Protein AF-A0A9E4GJM8-F1 (afdb_monomer_lite)

Sequence (132 aa):
MTEEIHWDHPGEEVIVRAVHEAMRCRYGRIAAENAGKQAAMKNRMTREYERQRLAFVGAKTADALRHALADLWSRAGSNSVLRESWPHILPLLSNTKWQLTRDLALIALASYQGKEQENIDLTETETDEVEE

Radius of gyration: 16.56 Å; chains: 1; bounding box: 38×42×51 Å

Foldseek 3Di:
DDDDDDDPFPLLVLLLLQLLLLLQLVLVVLCVVQPPPVVSSVVVSVVVLVVLLCQLVVQPFLVSLVVSSCVSNVVSPDRPSCVVCVVRNVVCSDRPNVVSSSVSSNVSSVPRDHPCNVPDDPPPPDDPDDDD

Structure (mmCIF, N/CA/C/O backbone):
data_AF-A0A9E4GJM8-F1
#
_entry.id   AF-A0A9E4GJM8-F1
#
loop_
_atom_site.group_PDB
_atom_site.id
_atom_site.type_symbol
_atom_site.label_atom_id
_atom_site.label_alt_id
_atom_site.label_comp_id
_atom_site.label_asym_id
_atom_site.label_entity_id
_ato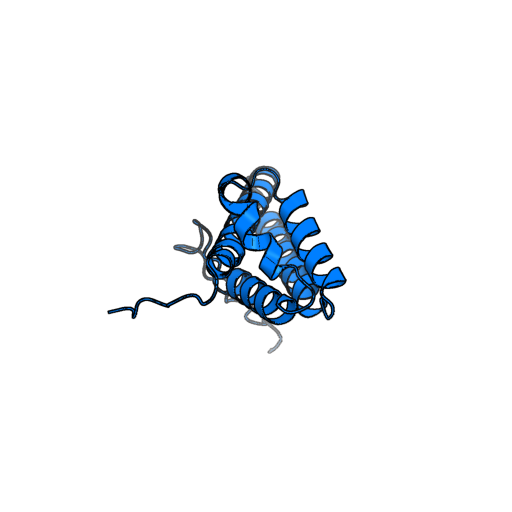m_site.label_seq_id
_atom_site.pdbx_PDB_ins_code
_atom_site.Cartn_x
_atom_site.Cartn_y
_atom_site.Cartn_z
_atom_site.occupancy
_atom_site.B_iso_or_equiv
_atom_site.auth_seq_id
_atom_site.auth_comp_id
_atom_site.auth_asym_id
_atom_site.auth_atom_id
_atom_site.pdbx_PDB_model_num
ATOM 1 N N . MET A 1 1 ? -22.245 14.928 -12.242 1.00 35.41 1 MET A N 1
ATOM 2 C CA . MET A 1 1 ? -22.076 15.450 -10.872 1.00 35.41 1 MET A CA 1
ATOM 3 C C . MET A 1 1 ? -21.698 14.271 -10.007 1.00 35.41 1 MET A C 1
ATOM 5 O O . MET A 1 1 ? -22.523 13.387 -9.844 1.00 35.41 1 MET A O 1
ATOM 9 N N . THR A 1 2 ? -20.446 14.189 -9.572 1.00 49.16 2 THR A N 1
ATOM 10 C CA . THR A 1 2 ? -20.040 13.213 -8.557 1.00 49.16 2 THR A CA 1
ATOM 11 C C . THR A 1 2 ? -20.501 13.743 -7.209 1.00 49.16 2 THR A C 1
ATOM 13 O O . THR A 1 2 ? -20.152 14.868 -6.853 1.00 49.16 2 THR A O 1
ATOM 16 N N . GLU A 1 3 ? -21.337 12.979 -6.513 1.00 53.34 3 GLU A N 1
ATOM 17 C CA . GLU A 1 3 ? -21.713 13.268 -5.130 1.00 53.34 3 GLU A CA 1
ATOM 18 C C . GLU A 1 3 ? -20.447 13.293 -4.263 1.00 53.34 3 GLU A C 1
ATOM 20 O O . GLU A 1 3 ? -19.543 12.472 -4.436 1.00 53.34 3 GLU A O 1
ATOM 25 N N . GLU A 1 4 ? -20.351 14.285 -3.381 1.00 63.75 4 GLU A N 1
ATOM 26 C CA . GLU A 1 4 ? -19.236 14.420 -2.451 1.00 63.75 4 GLU A CA 1
ATOM 27 C C . GLU A 1 4 ? -19.325 13.274 -1.434 1.00 63.75 4 GLU A C 1
ATOM 29 O O . GLU A 1 4 ? -20.283 13.175 -0.668 1.00 63.75 4 GLU A O 1
ATOM 34 N N . ILE A 1 5 ? -18.363 12.350 -1.480 1.00 65.75 5 ILE A N 1
ATOM 35 C CA . ILE A 1 5 ? -18.321 11.213 -0.557 1.00 65.75 5 ILE A CA 1
ATOM 36 C C . ILE A 1 5 ? -17.954 11.755 0.825 1.00 65.75 5 ILE A C 1
ATOM 38 O O . ILE A 1 5 ? -16.829 12.202 1.049 1.00 65.75 5 ILE A O 1
ATOM 42 N N . HIS A 1 6 ? -18.899 11.703 1.760 1.00 72.69 6 HIS A N 1
ATOM 43 C CA . HIS A 1 6 ? -18.626 11.993 3.161 1.00 72.69 6 HIS A CA 1
ATOM 44 C C . HIS A 1 6 ? -17.916 10.800 3.806 1.00 72.69 6 HIS A C 1
ATOM 46 O O . HIS A 1 6 ? -18.518 9.750 4.016 1.00 72.69 6 HIS A O 1
ATOM 52 N N . TRP A 1 7 ? -16.630 10.970 4.112 1.00 79.81 7 TRP A N 1
ATOM 53 C CA . TRP A 1 7 ? -15.853 10.004 4.887 1.00 79.81 7 TRP A CA 1
ATOM 54 C C . TRP A 1 7 ? -16.238 10.060 6.365 1.00 79.81 7 TRP A C 1
ATOM 56 O O . TRP A 1 7 ? -16.310 11.145 6.949 1.00 79.81 7 TRP A O 1
ATOM 66 N N . ASP A 1 8 ? -16.391 8.896 6.993 1.00 83.81 8 ASP A N 1
ATOM 67 C CA . ASP A 1 8 ? -16.707 8.808 8.424 1.00 83.81 8 ASP A CA 1
ATOM 68 C C . ASP A 1 8 ? -15.496 9.190 9.288 1.00 83.81 8 ASP A C 1
ATOM 70 O O . ASP A 1 8 ? -15.625 9.658 10.425 1.00 83.81 8 ASP A O 1
ATOM 74 N N . HIS A 1 9 ? -14.286 8.993 8.759 1.00 88.06 9 HIS A N 1
ATOM 75 C CA . HIS A 1 9 ? -13.044 9.386 9.405 1.00 88.06 9 HIS A CA 1
ATOM 76 C C . HIS A 1 9 ? -12.051 9.962 8.384 1.00 88.06 9 HIS A C 1
ATOM 78 O O . HIS A 1 9 ? -11.791 9.322 7.367 1.00 88.06 9 HIS A O 1
ATOM 84 N N . PRO A 1 10 ? -11.379 11.096 8.672 1.00 87.81 10 PRO A N 1
ATOM 85 C CA . PRO A 1 10 ? -10.446 11.732 7.729 1.00 87.81 10 PRO A CA 1
ATOM 86 C C . PRO A 1 10 ? -9.281 10.819 7.316 1.00 87.81 10 PRO A C 1
ATOM 88 O O . PRO A 1 10 ? -8.693 10.980 6.255 1.00 87.81 10 PRO A O 1
ATOM 91 N N . GLY A 1 11 ? -8.948 9.827 8.145 1.00 92.94 11 GLY A N 1
ATOM 92 C CA . GLY A 1 11 ? -7.942 8.815 7.822 1.00 92.94 11 GLY A CA 1
ATOM 93 C C . GLY A 1 11 ? -8.305 7.880 6.665 1.00 92.94 11 GLY A C 1
ATOM 94 O O . GLY A 1 11 ? -7.401 7.256 6.120 1.00 92.94 11 GLY A O 1
ATOM 95 N N . GLU A 1 12 ? -9.585 7.743 6.307 1.00 95.38 12 GLU A N 1
ATOM 96 C CA . GLU A 1 12 ? -10.045 6.758 5.314 1.00 95.38 12 GLU A CA 1
ATOM 97 C C . GLU A 1 12 ? -9.536 7.129 3.922 1.00 95.38 12 GLU A C 1
ATOM 99 O O . GLU A 1 12 ? -8.877 6.324 3.261 1.00 95.38 12 GLU A O 1
ATOM 104 N N . GLU A 1 13 ? -9.700 8.397 3.546 1.00 95.19 13 GLU A N 1
ATOM 105 C CA . GLU A 1 13 ? -9.114 8.961 2.330 1.00 95.19 13 GLU A CA 1
ATOM 106 C C . GLU A 1 13 ? -7.577 8.869 2.349 1.00 95.19 13 GLU A C 1
ATOM 108 O O . GLU A 1 13 ? -6.942 8.515 1.350 1.00 95.19 13 GLU A O 1
ATOM 113 N N . VAL A 1 14 ? -6.960 9.148 3.505 1.00 96.31 14 VAL A N 1
ATOM 114 C CA . VAL A 1 14 ? -5.497 9.130 3.653 1.00 96.31 14 VAL A CA 1
ATOM 115 C C . VAL A 1 14 ? -4.933 7.729 3.419 1.00 96.31 14 VAL A C 1
ATOM 117 O O . VAL A 1 14 ? -3.871 7.618 2.809 1.00 96.31 14 VAL A O 1
ATOM 120 N N . ILE A 1 15 ? -5.627 6.658 3.825 1.00 97.25 15 ILE A N 1
ATOM 121 C CA . ILE A 1 15 ? -5.213 5.277 3.523 1.00 97.25 15 ILE A CA 1
ATOM 122 C C . ILE A 1 15 ? -5.141 5.057 2.014 1.00 97.25 15 ILE A C 1
ATOM 124 O O . ILE A 1 15 ? -4.113 4.590 1.519 1.00 97.25 15 ILE A O 1
ATOM 128 N N . VAL A 1 16 ? -6.192 5.431 1.282 1.00 96.81 16 VAL A N 1
ATOM 129 C CA . VAL A 1 16 ? -6.254 5.245 -0.174 1.00 96.81 16 VAL A CA 1
ATOM 130 C C . VAL A 1 16 ? -5.110 5.993 -0.853 1.00 96.81 16 VAL A C 1
ATOM 132 O O . VAL A 1 16 ? -4.314 5.403 -1.588 1.00 96.81 16 VAL A O 1
ATOM 135 N N . ARG A 1 17 ? -4.952 7.278 -0.525 1.00 96.38 17 ARG A N 1
ATOM 136 C CA . ARG A 1 17 ? -3.899 8.129 -1.090 1.00 96.38 17 ARG A CA 1
ATOM 137 C C . ARG A 1 17 ? -2.496 7.649 -0.724 1.00 96.38 17 ARG A C 1
ATOM 139 O O . ARG A 1 17 ? -1.599 7.680 -1.564 1.00 96.38 17 ARG A O 1
ATOM 146 N N . ALA A 1 18 ? -2.290 7.173 0.503 1.00 97.56 18 ALA A N 1
ATOM 147 C CA . ALA A 1 18 ? -1.004 6.641 0.938 1.00 97.56 18 ALA A CA 1
ATOM 148 C C . ALA A 1 18 ? -0.645 5.344 0.202 1.00 97.56 18 ALA A C 1
ATOM 150 O O . ALA A 1 18 ? 0.525 5.144 -0.131 1.00 97.56 18 ALA A O 1
ATOM 151 N N . VAL A 1 19 ? -1.619 4.472 -0.076 1.00 97.81 19 VAL A N 1
ATOM 152 C CA . VAL A 1 19 ? -1.406 3.268 -0.894 1.00 97.81 19 VAL A CA 1
ATOM 153 C C . VAL A 1 19 ? -1.085 3.650 -2.339 1.00 97.81 19 VAL A C 1
ATOM 155 O O . VAL A 1 19 ? -0.100 3.150 -2.878 1.00 97.81 19 VAL A O 1
ATOM 158 N N . HIS A 1 20 ? -1.824 4.584 -2.949 1.00 97.12 20 HIS A N 1
ATOM 159 C CA . HIS A 1 20 ? -1.521 5.083 -4.299 1.00 97.12 20 HIS A CA 1
ATOM 160 C C . HIS A 1 20 ? -0.113 5.667 -4.409 1.00 97.12 20 HIS A C 1
ATOM 162 O O . HIS A 1 20 ? 0.624 5.328 -5.337 1.00 97.12 20 HIS A O 1
ATOM 168 N N . GLU A 1 21 ? 0.297 6.499 -3.451 1.00 97.06 21 GLU A N 1
ATOM 169 C CA . GLU A 1 21 ? 1.644 7.076 -3.453 1.00 97.06 21 GLU A CA 1
ATOM 170 C C . GLU A 1 21 ? 2.714 5.988 -3.296 1.00 97.06 21 GLU A C 1
ATOM 172 O O . GLU A 1 21 ? 3.735 6.010 -3.986 1.00 97.06 21 GLU A O 1
ATOM 177 N N . ALA A 1 22 ? 2.460 4.974 -2.464 1.00 97.44 22 ALA A N 1
ATOM 178 C CA . ALA A 1 22 ? 3.363 3.838 -2.333 1.00 97.44 22 ALA A CA 1
ATOM 179 C C . ALA A 1 22 ? 3.506 3.061 -3.652 1.00 97.44 22 ALA A C 1
ATOM 181 O O . ALA A 1 22 ? 4.631 2.781 -4.074 1.00 97.44 22 ALA A O 1
ATOM 182 N N . MET A 1 23 ? 2.392 2.772 -4.332 1.00 96.50 23 MET A N 1
ATOM 183 C CA . MET A 1 23 ? 2.387 2.113 -5.643 1.00 96.50 23 MET A CA 1
ATOM 184 C C . MET A 1 23 ? 3.157 2.936 -6.678 1.00 96.50 23 MET A C 1
ATOM 186 O O . MET A 1 23 ? 4.041 2.405 -7.351 1.00 96.50 23 MET A O 1
ATOM 190 N N . ARG A 1 24 ? 2.926 4.254 -6.724 1.00 95.19 24 ARG A N 1
ATOM 191 C CA . ARG A 1 24 ? 3.644 5.182 -7.608 1.00 95.19 24 ARG A CA 1
ATOM 192 C C . ARG A 1 24 ? 5.153 5.139 -7.393 1.00 95.19 24 ARG A C 1
ATOM 194 O O . ARG A 1 24 ? 5.908 5.029 -8.359 1.00 95.19 24 ARG A O 1
ATOM 201 N N . CYS A 1 25 ? 5.608 5.190 -6.143 1.00 95.31 25 CYS A N 1
ATOM 202 C CA . CYS A 1 25 ? 7.031 5.099 -5.820 1.00 95.31 25 CYS A CA 1
ATOM 203 C C . CYS A 1 25 ? 7.633 3.748 -6.228 1.00 95.31 25 CYS A C 1
ATOM 205 O O . CYS A 1 25 ? 8.737 3.701 -6.776 1.00 95.31 25 CYS A O 1
ATOM 207 N N . ARG A 1 26 ? 6.920 2.642 -5.979 1.00 95.06 26 ARG A N 1
ATOM 208 C CA . ARG A 1 26 ? 7.396 1.294 -6.323 1.00 95.06 26 ARG A CA 1
ATOM 209 C C . ARG A 1 26 ? 7.479 1.089 -7.827 1.00 95.06 26 ARG A C 1
ATOM 211 O O . ARG A 1 26 ? 8.510 0.618 -8.302 1.00 95.06 26 ARG A O 1
ATOM 218 N N . TYR A 1 27 ? 6.449 1.476 -8.569 1.00 94.38 27 TYR A N 1
ATOM 219 C CA . TYR A 1 27 ? 6.428 1.347 -10.024 1.00 94.38 27 TYR A CA 1
ATOM 220 C C . TYR A 1 27 ? 7.462 2.252 -10.684 1.00 94.38 27 TYR A C 1
ATOM 222 O O . TYR A 1 27 ? 8.195 1.779 -11.546 1.00 94.38 27 TYR A O 1
ATOM 230 N N . GLY A 1 28 ? 7.633 3.487 -10.201 1.00 93.69 28 GLY A N 1
ATOM 231 C CA . GLY A 1 28 ? 8.703 4.369 -10.673 1.00 93.69 28 GLY A CA 1
ATOM 232 C C . GLY A 1 28 ? 10.101 3.770 -10.474 1.00 93.69 28 GLY A C 1
ATOM 233 O O . GLY A 1 28 ? 10.942 3.849 -11.367 1.00 93.69 28 GLY A O 1
ATOM 234 N N . ARG A 1 29 ? 10.350 3.100 -9.338 1.00 94.50 29 ARG A N 1
ATOM 235 C CA . ARG A 1 29 ? 11.623 2.396 -9.105 1.00 94.50 29 ARG A CA 1
ATOM 236 C C . ARG A 1 29 ? 11.792 1.193 -10.035 1.00 94.50 29 ARG A C 1
ATOM 238 O O . ARG A 1 29 ? 12.863 1.025 -10.608 1.00 94.50 29 ARG A O 1
ATOM 245 N N . ILE A 1 30 ? 10.745 0.387 -10.218 1.00 94.69 30 ILE A N 1
ATOM 246 C CA . ILE A 1 30 ? 10.771 -0.751 -11.150 1.00 94.69 30 ILE A CA 1
ATOM 247 C C . ILE A 1 30 ? 11.061 -0.268 -12.576 1.00 94.69 30 ILE A C 1
ATOM 249 O O . ILE A 1 30 ? 11.899 -0.868 -13.250 1.00 94.69 30 ILE A O 1
ATOM 253 N N . ALA A 1 31 ? 10.420 0.816 -13.016 1.00 93.94 31 ALA A N 1
ATOM 254 C CA . ALA A 1 31 ? 10.649 1.413 -14.325 1.00 93.94 31 ALA A CA 1
ATOM 255 C C . ALA A 1 31 ? 12.102 1.885 -14.486 1.00 93.94 31 ALA A C 1
ATOM 257 O O . ALA A 1 31 ? 12.758 1.528 -15.463 1.00 93.94 31 ALA A O 1
ATOM 258 N N . ALA A 1 32 ? 12.645 2.592 -13.490 1.00 94.38 32 ALA A N 1
ATOM 259 C CA . ALA A 1 32 ? 14.035 3.044 -13.502 1.00 94.38 32 ALA A CA 1
ATOM 260 C C . ALA A 1 32 ? 15.042 1.878 -13.562 1.00 94.38 32 ALA A C 1
ATOM 262 O O . ALA A 1 32 ? 15.988 1.913 -14.345 1.00 94.38 32 ALA A O 1
ATOM 263 N N . GLU A 1 33 ? 14.826 0.814 -12.781 1.00 94.94 33 GLU A N 1
ATOM 264 C CA . GLU A 1 33 ? 15.696 -0.374 -12.761 1.00 94.94 33 GLU A CA 1
ATOM 265 C C . GLU A 1 33 ? 15.641 -1.199 -14.057 1.00 94.94 33 GLU A C 1
ATOM 267 O O . GLU A 1 33 ? 16.563 -1.965 -14.346 1.00 94.94 33 GLU A O 1
ATOM 272 N N . ASN A 1 34 ? 14.551 -1.091 -14.820 1.00 94.50 34 ASN A N 1
ATOM 273 C CA . ASN A 1 34 ? 14.295 -1.901 -16.013 1.00 94.50 34 ASN A CA 1
ATOM 274 C C . ASN A 1 34 ? 14.196 -1.043 -17.280 1.00 94.50 34 ASN A C 1
ATOM 276 O O . ASN A 1 34 ? 13.598 -1.472 -18.269 1.00 94.50 34 ASN A O 1
ATOM 280 N N . ALA A 1 35 ? 14.812 0.142 -17.272 1.00 92.31 35 ALA A N 1
ATOM 281 C CA . ALA A 1 35 ? 14.873 1.020 -18.432 1.00 92.31 35 ALA A CA 1
ATOM 282 C C . ALA A 1 35 ? 15.406 0.258 -19.663 1.00 92.31 35 ALA A C 1
ATOM 284 O O . ALA A 1 35 ? 16.432 -0.423 -19.604 1.00 92.31 35 ALA A O 1
ATOM 285 N N . GLY A 1 36 ? 14.665 0.326 -20.772 1.00 89.81 36 GLY A N 1
ATOM 286 C CA . GLY A 1 36 ? 14.979 -0.405 -22.007 1.00 89.81 36 GLY A CA 1
ATOM 287 C C . GLY A 1 36 ? 14.593 -1.894 -22.017 1.00 89.81 36 GLY A C 1
ATOM 288 O O . GLY A 1 36 ? 14.826 -2.563 -23.018 1.00 89.81 36 GLY A O 1
ATOM 289 N N . LYS A 1 37 ? 13.982 -2.433 -20.949 1.00 94.88 37 LYS A N 1
ATOM 290 C CA . LYS A 1 37 ? 13.554 -3.844 -20.837 1.00 94.88 37 LYS A CA 1
ATOM 291 C C . LYS A 1 37 ? 12.061 -3.956 -20.512 1.00 94.88 37 LYS A C 1
ATOM 293 O O . LYS A 1 37 ? 11.679 -4.394 -19.426 1.00 94.88 37 LYS A O 1
ATOM 298 N N . GLN A 1 38 ? 11.215 -3.606 -21.481 1.00 90.44 38 GLN A N 1
ATOM 299 C CA . GLN A 1 38 ? 9.756 -3.494 -21.311 1.00 90.44 38 GLN A CA 1
ATOM 300 C C . GLN A 1 38 ? 9.097 -4.763 -20.739 1.00 90.44 38 GLN A C 1
ATOM 302 O O . GLN A 1 38 ? 8.352 -4.689 -19.764 1.00 90.44 38 GLN A O 1
ATOM 307 N N . ALA A 1 39 ? 9.434 -5.947 -21.260 1.00 92.81 39 ALA A N 1
ATOM 308 C CA . ALA A 1 39 ? 8.869 -7.207 -20.765 1.00 92.81 39 ALA A CA 1
ATOM 309 C C . ALA A 1 39 ? 9.251 -7.499 -19.299 1.00 92.81 39 ALA A C 1
ATOM 311 O O . ALA A 1 39 ? 8.420 -7.931 -18.501 1.00 92.81 39 ALA A O 1
ATOM 312 N N . ALA A 1 40 ? 10.504 -7.229 -18.913 1.00 93.44 40 ALA A N 1
ATOM 313 C CA . ALA A 1 40 ? 10.956 -7.409 -17.533 1.00 93.44 40 ALA A CA 1
ATOM 314 C C . ALA A 1 40 ? 10.278 -6.412 -16.580 1.00 93.44 40 ALA A C 1
ATOM 316 O O . ALA A 1 40 ? 9.918 -6.784 -15.462 1.00 93.44 40 ALA A O 1
ATOM 317 N N . MET A 1 41 ? 10.069 -5.177 -17.043 1.00 94.12 41 MET A N 1
ATOM 318 C CA . MET A 1 41 ? 9.349 -4.134 -16.317 1.00 94.12 41 MET A CA 1
ATOM 319 C C . MET A 1 41 ? 7.890 -4.535 -16.058 1.00 94.12 41 MET A C 1
ATOM 321 O O . MET A 1 41 ? 7.501 -4.605 -14.891 1.00 94.12 41 MET A O 1
ATOM 325 N N . LYS A 1 42 ? 7.125 -4.895 -17.106 1.00 91.62 42 LYS A N 1
ATOM 326 C CA . LYS A 1 42 ? 5.720 -5.342 -16.988 1.00 91.62 42 LYS A CA 1
ATOM 327 C C . LYS A 1 42 ? 5.602 -6.519 -16.020 1.00 91.62 42 LYS A C 1
ATOM 329 O O . LYS A 1 42 ? 4.859 -6.446 -15.048 1.00 91.62 42 LYS A O 1
ATOM 334 N N . ASN A 1 43 ? 6.439 -7.545 -16.189 1.00 94.50 43 ASN A N 1
ATOM 335 C CA . ASN A 1 43 ? 6.446 -8.714 -15.305 1.00 94.50 43 ASN A CA 1
ATOM 336 C C . ASN A 1 43 ? 6.724 -8.360 -13.836 1.00 94.50 43 ASN A C 1
ATOM 338 O O . ASN A 1 43 ? 6.142 -8.957 -12.931 1.00 94.50 43 ASN A O 1
ATOM 342 N N . ARG A 1 44 ? 7.624 -7.407 -13.566 1.00 95.56 44 ARG A N 1
ATOM 343 C CA . ARG A 1 44 ? 7.910 -6.959 -12.195 1.00 95.56 44 ARG A CA 1
ATOM 344 C C . ARG A 1 44 ? 6.768 -6.137 -11.604 1.00 95.56 44 ARG A C 1
ATOM 346 O O . ARG A 1 44 ? 6.465 -6.334 -10.432 1.00 95.56 44 ARG A O 1
ATOM 353 N N . MET A 1 45 ? 6.133 -5.268 -12.390 1.00 94.19 45 MET A N 1
ATOM 354 C CA . MET A 1 45 ? 4.964 -4.498 -11.952 1.00 94.19 45 MET A CA 1
ATOM 355 C C . MET A 1 45 ? 3.785 -5.421 -11.623 1.00 94.19 45 MET A C 1
ATOM 357 O O . MET A 1 45 ? 3.240 -5.326 -10.527 1.00 94.19 45 MET A O 1
ATOM 361 N N . THR A 1 46 ? 3.466 -6.387 -12.491 1.00 93.94 46 THR A N 1
ATOM 362 C CA . THR A 1 46 ? 2.413 -7.387 -12.240 1.00 93.94 46 THR A CA 1
ATOM 363 C C . THR A 1 46 ? 2.692 -8.205 -10.979 1.00 93.94 46 THR A C 1
ATOM 365 O O . THR A 1 46 ? 1.809 -8.388 -10.146 1.00 93.94 46 THR A O 1
ATOM 368 N N . ARG A 1 47 ? 3.936 -8.661 -10.777 1.00 95.75 47 ARG A N 1
ATOM 369 C CA . ARG A 1 47 ? 4.313 -9.387 -9.550 1.00 95.75 47 ARG A CA 1
ATOM 370 C C . ARG A 1 47 ? 4.194 -8.530 -8.298 1.00 95.75 47 ARG A C 1
ATOM 372 O O . ARG A 1 47 ? 3.864 -9.057 -7.240 1.00 95.75 47 ARG A O 1
ATOM 379 N N . GLU A 1 48 ? 4.507 -7.241 -8.394 1.00 95.75 48 GLU A N 1
ATOM 380 C CA . GLU A 1 48 ? 4.342 -6.322 -7.273 1.00 95.75 48 GLU A CA 1
ATOM 381 C C . GLU A 1 48 ? 2.859 -6.131 -6.947 1.00 95.75 48 GLU A C 1
ATOM 383 O O . GLU A 1 48 ? 2.491 -6.265 -5.784 1.00 95.75 48 GLU A O 1
ATOM 388 N N . TYR A 1 49 ? 2.011 -5.918 -7.957 1.00 95.88 49 TYR A N 1
ATOM 389 C CA . TYR A 1 49 ? 0.561 -5.840 -7.783 1.00 95.88 49 TYR A CA 1
ATOM 390 C C . TYR A 1 49 ? 0.002 -7.087 -7.086 1.00 95.88 49 TYR A C 1
ATOM 392 O O . TYR A 1 49 ? -0.615 -6.976 -6.026 1.00 95.88 49 TYR A O 1
ATOM 400 N N . GLU A 1 50 ? 0.283 -8.280 -7.623 1.00 97.00 50 GLU A N 1
ATOM 401 C CA . GLU A 1 50 ? -0.220 -9.534 -7.052 1.00 97.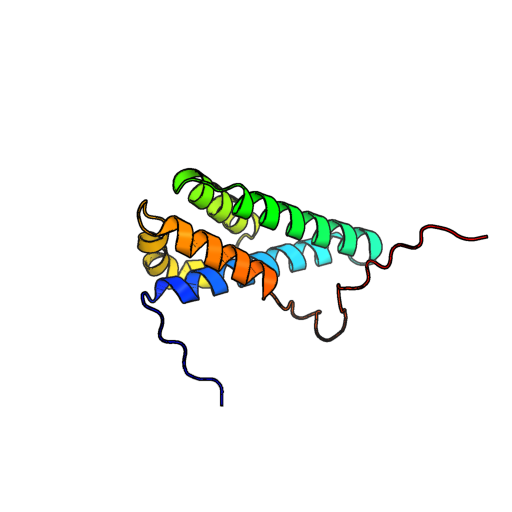00 50 GLU A CA 1
ATOM 402 C C . GLU A 1 50 ? 0.314 -9.783 -5.642 1.00 97.00 50 GLU A C 1
ATOM 404 O O . GLU A 1 50 ? -0.427 -10.236 -4.772 1.00 97.00 50 GLU A O 1
ATOM 409 N N . ARG A 1 51 ? 1.575 -9.428 -5.362 1.00 96.75 51 ARG A N 1
ATOM 410 C CA . ARG A 1 51 ? 2.128 -9.501 -4.004 1.00 96.75 51 ARG A CA 1
ATOM 411 C C . ARG A 1 51 ? 1.300 -8.668 -3.025 1.00 96.75 51 ARG A C 1
ATOM 413 O O . ARG A 1 51 ? 0.952 -9.178 -1.962 1.00 96.75 51 ARG A O 1
ATOM 420 N N . GLN A 1 52 ? 1.003 -7.412 -3.362 1.00 97.75 52 GLN A N 1
ATOM 421 C CA . GLN A 1 52 ? 0.241 -6.529 -2.473 1.00 97.75 52 GLN A CA 1
ATOM 422 C C . GLN A 1 52 ? -1.210 -6.989 -2.334 1.00 97.75 52 GLN A C 1
ATOM 424 O O . GLN A 1 52 ? -1.740 -7.050 -1.224 1.00 97.75 52 GLN A O 1
ATOM 429 N N . ARG A 1 53 ? -1.831 -7.403 -3.443 1.00 97.69 53 ARG A N 1
ATOM 430 C CA . ARG A 1 53 ? -3.183 -7.962 -3.448 1.00 97.69 53 ARG A CA 1
ATOM 431 C C . ARG A 1 53 ? -3.285 -9.182 -2.533 1.00 97.69 53 ARG A C 1
ATOM 433 O O . ARG A 1 53 ? -4.153 -9.218 -1.664 1.00 97.69 53 ARG A O 1
ATOM 440 N N . LEU A 1 54 ? -2.375 -10.149 -2.667 1.00 98.25 54 LEU A N 1
ATOM 441 C CA . LEU A 1 54 ? -2.339 -11.338 -1.812 1.00 98.25 54 LEU A CA 1
ATOM 442 C C . LEU A 1 54 ? -2.080 -10.987 -0.341 1.00 98.25 54 LEU A C 1
ATOM 444 O O . LEU A 1 54 ? -2.716 -11.570 0.537 1.00 98.25 54 LEU A O 1
ATOM 448 N N . ALA A 1 55 ? -1.200 -10.021 -0.061 1.00 98.25 55 ALA A N 1
ATOM 449 C CA . ALA A 1 55 ? -0.925 -9.571 1.303 1.00 98.25 55 ALA A CA 1
ATOM 450 C C . ALA A 1 55 ? -2.171 -8.972 1.976 1.00 98.25 55 ALA A C 1
ATOM 452 O O . ALA A 1 55 ? -2.490 -9.334 3.110 1.00 98.25 55 ALA A O 1
ATOM 453 N N . PHE A 1 56 ? -2.914 -8.107 1.280 1.00 98.00 56 PHE A N 1
ATOM 454 C CA . PHE A 1 56 ? -4.124 -7.491 1.830 1.00 98.00 56 PHE A CA 1
ATOM 455 C C . PHE A 1 56 ? -5.298 -8.466 1.930 1.00 98.00 56 PHE A C 1
ATOM 457 O O . PHE A 1 56 ? -5.953 -8.503 2.969 1.00 98.00 56 PHE A O 1
ATOM 464 N N . VAL A 1 57 ? -5.540 -9.311 0.921 1.00 97.88 57 VAL A N 1
ATOM 465 C CA . VAL A 1 57 ? -6.585 -10.353 0.999 1.00 97.88 57 VAL A CA 1
ATOM 466 C C . VAL A 1 57 ? -6.284 -11.349 2.127 1.00 97.88 57 VAL A C 1
ATOM 468 O O . VAL A 1 57 ? -7.188 -11.777 2.849 1.00 97.88 57 VAL A O 1
ATOM 471 N N . GLY A 1 58 ? -5.010 -11.705 2.309 1.00 97.50 58 GLY A N 1
ATOM 472 C CA . GLY A 1 58 ? -4.554 -12.618 3.356 1.00 97.50 58 GLY A CA 1
ATOM 473 C C . GLY A 1 58 ? -4.578 -12.029 4.770 1.00 97.50 58 GLY A C 1
ATOM 474 O O . GLY A 1 58 ? -4.556 -12.786 5.743 1.00 97.50 58 GLY A O 1
ATOM 475 N N . ALA A 1 59 ? -4.659 -10.704 4.914 1.00 97.81 59 ALA A N 1
ATOM 476 C CA . ALA A 1 59 ? -4.689 -10.030 6.205 1.00 97.81 59 ALA A CA 1
ATOM 477 C C . ALA A 1 59 ? -6.051 -10.209 6.899 1.00 97.81 59 ALA A C 1
ATOM 479 O O . ALA A 1 59 ? -6.979 -9.423 6.720 1.00 97.81 59 ALA A O 1
ATOM 480 N N . LYS A 1 60 ? -6.172 -11.266 7.711 1.00 96.62 60 LYS A N 1
ATOM 481 C CA . LYS A 1 60 ? -7.397 -11.617 8.459 1.00 96.62 60 LYS A CA 1
ATOM 482 C C . LYS A 1 60 ? -7.430 -11.091 9.899 1.00 96.62 60 LYS A C 1
ATOM 484 O O . LYS A 1 60 ? -8.343 -11.425 10.648 1.00 96.62 60 LYS A O 1
ATOM 489 N N . THR A 1 61 ? -6.431 -10.309 10.300 1.00 97.56 61 THR A N 1
ATOM 490 C CA . THR A 1 61 ? -6.328 -9.704 11.633 1.00 97.56 61 THR A CA 1
ATOM 491 C C . THR A 1 61 ? -5.762 -8.290 11.529 1.00 97.56 61 THR A C 1
ATOM 493 O O . THR A 1 61 ? -5.083 -7.954 10.555 1.00 97.56 61 THR A O 1
ATOM 496 N N . ALA A 1 62 ? -5.984 -7.472 12.560 1.00 96.56 62 ALA A N 1
ATOM 497 C CA . ALA A 1 62 ? 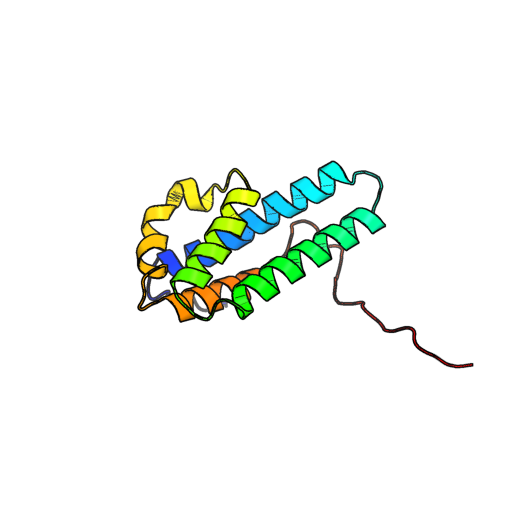-5.411 -6.129 12.638 1.00 96.56 62 ALA A CA 1
ATOM 498 C C . ALA A 1 62 ? -3.872 -6.136 12.624 1.00 96.56 62 ALA A C 1
ATOM 500 O O . ALA A 1 62 ? -3.259 -5.243 12.043 1.00 96.56 62 ALA A O 1
ATOM 501 N N . ASP A 1 63 ? -3.235 -7.140 13.235 1.00 97.81 63 ASP A N 1
ATOM 502 C CA . ASP A 1 63 ? -1.776 -7.309 13.183 1.00 97.81 63 ASP A CA 1
ATOM 503 C C . ASP A 1 63 ? -1.296 -7.639 11.767 1.00 97.81 63 ASP A C 1
ATOM 505 O O . ASP A 1 63 ? -0.354 -7.018 11.277 1.00 97.81 63 ASP A O 1
ATOM 509 N N . ALA A 1 64 ? -1.970 -8.568 11.080 1.00 98.06 64 ALA A N 1
ATOM 510 C CA . ALA A 1 64 ? -1.618 -8.945 9.714 1.00 98.06 64 ALA A CA 1
ATOM 511 C C . ALA A 1 64 ? -1.793 -7.771 8.741 1.00 98.06 64 ALA A C 1
ATOM 513 O O . ALA A 1 64 ? -0.949 -7.559 7.872 1.00 98.06 64 ALA A O 1
ATOM 514 N N . LEU A 1 65 ? -2.844 -6.965 8.916 1.00 98.12 65 LEU A N 1
ATOM 515 C CA . LEU A 1 65 ? -3.052 -5.772 8.101 1.00 98.12 65 LEU A CA 1
ATOM 516 C C . LEU A 1 65 ? -1.986 -4.709 8.362 1.00 98.12 65 LEU A C 1
ATOM 518 O O . LEU A 1 65 ? -1.424 -4.161 7.415 1.00 98.12 65 LEU A O 1
ATOM 522 N N . ARG A 1 66 ? -1.688 -4.426 9.636 1.00 97.69 66 ARG A N 1
ATOM 523 C CA . ARG A 1 66 ? -0.614 -3.494 10.003 1.00 97.69 66 ARG A CA 1
ATOM 524 C C . ARG A 1 66 ? 0.715 -3.934 9.406 1.00 97.69 66 ARG A C 1
ATOM 526 O O . ARG A 1 66 ? 1.435 -3.097 8.872 1.00 97.69 66 ARG A O 1
ATOM 533 N N . HIS A 1 67 ? 1.010 -5.232 9.448 1.00 98.12 67 HIS A N 1
ATOM 534 C CA . HIS A 1 67 ? 2.197 -5.790 8.814 1.00 98.12 67 HIS A CA 1
ATOM 535 C C . HIS A 1 67 ? 2.196 -5.566 7.297 1.00 98.12 67 HIS A C 1
ATOM 537 O O . HIS A 1 67 ? 3.178 -5.052 6.769 1.00 98.12 67 HIS A O 1
ATOM 543 N N . ALA A 1 68 ? 1.097 -5.881 6.605 1.00 98.38 68 ALA A N 1
ATOM 544 C CA . ALA A 1 68 ? 0.992 -5.709 5.157 1.00 98.38 68 ALA A CA 1
ATOM 545 C C . ALA A 1 68 ? 1.168 -4.241 4.723 1.00 98.38 68 ALA A C 1
ATOM 547 O O . ALA A 1 68 ? 1.939 -3.950 3.810 1.00 98.38 68 ALA A O 1
ATOM 548 N N . LEU A 1 69 ? 0.506 -3.301 5.407 1.00 97.88 69 LEU A N 1
ATOM 549 C CA . LEU A 1 69 ? 0.635 -1.870 5.117 1.00 97.88 69 LEU A CA 1
ATOM 550 C C . LEU A 1 69 ? 2.042 -1.346 5.429 1.00 97.88 69 LEU A C 1
ATOM 552 O O . LEU A 1 69 ? 2.621 -0.620 4.621 1.00 97.88 69 LEU A O 1
ATOM 556 N N . ALA A 1 70 ? 2.625 -1.743 6.563 1.00 97.06 70 ALA A N 1
ATOM 557 C CA . ALA A 1 70 ? 3.982 -1.346 6.926 1.00 97.06 70 ALA A CA 1
ATOM 558 C C . ALA A 1 70 ? 5.033 -1.897 5.945 1.00 97.06 70 ALA A C 1
ATOM 560 O O . ALA A 1 70 ? 5.964 -1.173 5.583 1.00 97.06 70 ALA A O 1
ATOM 561 N N . ASP A 1 71 ? 4.889 -3.140 5.476 1.00 97.75 71 ASP A N 1
ATOM 562 C CA . ASP A 1 71 ? 5.769 -3.721 4.453 1.00 97.75 71 ASP A CA 1
ATOM 563 C C . ASP A 1 71 ? 5.663 -2.946 3.129 1.00 97.75 71 ASP A C 1
ATOM 565 O O . ASP A 1 71 ? 6.687 -2.534 2.580 1.00 97.75 71 ASP A O 1
ATOM 569 N N . LEU A 1 72 ? 4.448 -2.635 2.657 1.00 97.50 72 LEU A N 1
ATOM 570 C CA . LEU A 1 72 ? 4.257 -1.812 1.457 1.00 97.50 72 LEU A CA 1
ATOM 571 C C . LEU A 1 72 ? 4.926 -0.436 1.599 1.00 97.50 72 LEU A C 1
ATOM 573 O O . LEU A 1 72 ? 5.726 -0.032 0.747 1.00 97.50 72 LEU A O 1
ATOM 577 N N . TRP A 1 73 ? 4.606 0.290 2.672 1.00 96.88 73 TRP A N 1
ATOM 578 C CA . TRP A 1 73 ? 5.072 1.661 2.876 1.00 96.88 73 TRP A CA 1
ATOM 579 C C . TRP A 1 73 ? 6.583 1.741 3.092 1.00 96.88 73 TRP A C 1
ATOM 581 O O . TRP A 1 73 ? 7.236 2.609 2.512 1.00 96.88 73 TRP A O 1
ATOM 591 N N . SER A 1 74 ? 7.164 0.807 3.848 1.00 95.44 74 SER A N 1
ATOM 592 C CA . SER A 1 74 ? 8.615 0.761 4.065 1.00 95.44 74 SER A CA 1
ATOM 593 C C . SER A 1 74 ? 9.384 0.475 2.773 1.00 95.44 74 SER A C 1
ATOM 595 O O . SER A 1 74 ? 10.410 1.105 2.512 1.00 95.44 74 SER A O 1
ATOM 597 N N . ARG A 1 75 ? 8.869 -0.406 1.905 1.00 93.94 75 ARG A N 1
ATOM 598 C CA . ARG A 1 75 ? 9.485 -0.683 0.599 1.00 93.94 75 ARG A CA 1
ATOM 599 C C . ARG A 1 75 ? 9.335 0.473 -0.388 1.00 93.94 75 ARG A C 1
ATOM 601 O O . ARG A 1 75 ? 10.197 0.649 -1.256 1.00 93.94 75 ARG A O 1
ATOM 608 N N . ALA A 1 76 ? 8.246 1.240 -0.313 1.00 92.88 76 ALA A N 1
ATOM 609 C CA . ALA A 1 76 ? 8.007 2.382 -1.198 1.00 92.88 76 ALA A CA 1
ATOM 610 C C . ALA A 1 76 ? 9.064 3.482 -1.019 1.00 92.88 76 ALA A C 1
ATOM 612 O O . ALA A 1 76 ? 9.521 4.071 -2.002 1.00 92.88 76 ALA A O 1
ATOM 613 N N . GLY A 1 77 ? 9.549 3.679 0.207 1.00 90.69 77 GLY A N 1
ATOM 614 C CA . GLY A 1 77 ? 10.491 4.739 0.548 1.00 90.69 77 GLY A CA 1
ATOM 615 C C . GLY A 1 77 ? 9.752 6.010 0.966 1.00 90.69 77 GLY A C 1
ATOM 616 O O . GLY A 1 77 ? 8.942 5.981 1.887 1.00 90.69 77 GLY A O 1
ATOM 617 N N . SER A 1 78 ? 10.042 7.144 0.323 1.00 90.12 78 SER A N 1
ATOM 618 C CA . SER A 1 78 ? 9.462 8.438 0.711 1.00 90.12 78 SER A CA 1
ATOM 619 C C . SER A 1 78 ? 7.999 8.567 0.275 1.00 90.12 78 SER A C 1
ATOM 621 O O . SER A 1 78 ? 7.736 8.956 -0.857 1.00 90.12 78 SER A O 1
ATOM 623 N N . ASN A 1 79 ? 7.064 8.323 1.194 1.00 95.56 79 ASN A N 1
ATOM 624 C CA . ASN A 1 79 ? 5.632 8.558 1.003 1.00 95.56 79 ASN A CA 1
ATOM 625 C C . ASN A 1 79 ? 5.233 9.930 1.583 1.00 95.56 79 ASN A C 1
ATOM 627 O O . ASN A 1 79 ? 5.227 10.109 2.805 1.00 95.56 79 ASN A O 1
ATOM 631 N N . SER A 1 80 ? 4.946 10.911 0.721 1.00 95.19 80 SER A N 1
ATOM 632 C CA . SER A 1 80 ? 4.579 12.275 1.143 1.00 95.19 80 SER A CA 1
ATOM 633 C C . SER A 1 80 ? 3.271 12.309 1.929 1.00 95.19 80 SER A C 1
ATOM 635 O O . SER A 1 80 ? 3.209 12.957 2.970 1.00 95.19 80 SER A O 1
ATOM 637 N N . VAL A 1 81 ? 2.272 11.532 1.499 1.00 96.44 81 VAL A N 1
ATOM 638 C CA . VAL A 1 81 ? 0.959 11.451 2.155 1.00 96.44 81 VAL A CA 1
ATOM 639 C C . VAL A 1 81 ? 1.106 10.997 3.608 1.00 96.44 81 VAL A C 1
ATOM 641 O O . VAL A 1 81 ? 0.542 11.605 4.514 1.00 96.44 81 VAL A O 1
ATOM 644 N N . LEU A 1 82 ? 1.921 9.968 3.861 1.00 95.31 82 LEU A N 1
ATOM 645 C CA . LEU A 1 82 ? 2.198 9.532 5.231 1.00 95.31 82 LEU A CA 1
ATOM 646 C C . LEU A 1 82 ? 2.983 10.582 6.017 1.00 95.31 82 LEU A C 1
ATOM 648 O O . LEU A 1 82 ? 2.662 10.834 7.173 1.00 95.31 82 LEU A O 1
ATOM 652 N N . ARG A 1 83 ? 3.987 11.227 5.415 1.00 95.06 83 ARG A N 1
ATOM 653 C CA . ARG A 1 83 ? 4.757 12.273 6.107 1.00 95.06 83 ARG A CA 1
ATOM 654 C C . ARG A 1 83 ? 3.855 13.399 6.618 1.00 95.06 83 ARG A C 1
ATOM 656 O O . ARG A 1 83 ? 4.077 13.892 7.718 1.00 95.06 83 ARG A O 1
ATOM 663 N N . GLU A 1 84 ? 2.857 13.774 5.829 1.00 95.75 84 GLU A N 1
ATOM 664 C CA . GLU A 1 84 ? 1.950 14.886 6.115 1.00 95.75 84 GLU A CA 1
ATOM 665 C C . GLU A 1 84 ? 0.775 14.486 7.017 1.00 95.75 84 GLU A C 1
ATOM 667 O O . GLU A 1 84 ? 0.301 15.303 7.802 1.00 95.75 84 GLU A O 1
ATOM 672 N N . SER A 1 85 ? 0.285 13.247 6.923 1.00 95.00 85 SER A N 1
ATOM 673 C CA . SER A 1 85 ? -1.018 12.870 7.495 1.00 95.00 85 SER A CA 1
ATOM 674 C C . SER A 1 85 ? -1.030 11.543 8.259 1.00 95.00 85 SER A C 1
ATOM 676 O O . SER A 1 85 ? -2.106 11.022 8.561 1.00 95.00 85 SER A O 1
ATOM 678 N N . TRP A 1 86 ? 0.130 10.991 8.639 1.00 94.19 86 TRP A N 1
ATOM 679 C CA . TRP A 1 86 ? 0.179 9.728 9.390 1.00 94.19 86 TRP A CA 1
ATOM 680 C C . TRP A 1 86 ? -0.627 9.704 10.710 1.00 94.19 86 TRP A C 1
ATOM 682 O O . TRP A 1 86 ? -1.136 8.634 11.047 1.00 94.19 86 TRP A O 1
ATOM 692 N N . PRO A 1 87 ? -0.827 10.802 11.475 1.00 95.38 87 PRO A N 1
ATOM 693 C CA . PRO A 1 87 ? -1.623 10.717 12.701 1.00 95.38 87 PRO A CA 1
ATOM 694 C C . PRO A 1 87 ? -3.085 10.334 12.430 1.00 95.38 87 PRO A C 1
ATOM 696 O O . PRO A 1 87 ? -3.708 9.665 13.252 1.00 95.38 87 PRO A O 1
ATOM 699 N N . HIS A 1 88 ? -3.621 10.689 11.256 1.00 94.75 88 HIS A N 1
ATOM 700 C CA . HIS A 1 88 ? -4.998 10.377 10.872 1.00 94.75 88 HIS A CA 1
ATOM 701 C C . HIS A 1 88 ? -5.207 8.903 10.512 1.00 94.75 88 HIS A C 1
ATOM 703 O O . HIS A 1 88 ? -6.332 8.418 10.605 1.00 94.75 88 HIS A O 1
ATOM 709 N N . ILE A 1 89 ? -4.156 8.163 10.145 1.00 93.94 89 ILE A N 1
ATOM 710 C CA . ILE A 1 89 ? -4.288 6.733 9.820 1.00 93.94 89 ILE A CA 1
ATOM 711 C C . ILE A 1 89 ? -4.216 5.835 11.057 1.00 93.94 89 ILE A C 1
ATOM 713 O O . ILE A 1 89 ? -4.748 4.729 11.030 1.00 93.94 89 ILE A O 1
ATOM 717 N N . LEU A 1 90 ? -3.595 6.279 12.157 1.00 92.88 90 LEU A N 1
ATOM 718 C CA . LEU A 1 90 ? -3.395 5.424 13.335 1.00 92.88 90 LEU A CA 1
ATOM 719 C C . LEU A 1 90 ? -4.702 4.862 13.919 1.00 92.88 90 LEU A C 1
ATOM 721 O O . LEU A 1 90 ? -4.727 3.666 14.219 1.00 92.88 90 LEU A O 1
ATOM 725 N N . PRO A 1 91 ? -5.804 5.636 14.041 1.00 93.88 91 PRO A N 1
ATOM 726 C CA . PRO A 1 91 ? -7.075 5.093 14.521 1.00 93.88 91 PRO A CA 1
ATOM 727 C C . PRO A 1 91 ? -7.641 3.994 13.613 1.00 93.88 91 PRO A C 1
ATOM 729 O O . PRO A 1 91 ? -8.343 3.101 14.088 1.00 93.88 91 PRO A O 1
ATOM 732 N N . LEU A 1 92 ? -7.319 4.028 12.316 1.00 93.75 92 LEU A N 1
ATOM 733 C CA . LEU A 1 92 ? -7.765 3.039 11.333 1.00 93.75 92 LEU A CA 1
ATOM 734 C C . LEU A 1 92 ? -6.963 1.733 11.382 1.00 93.75 92 LEU A C 1
ATOM 736 O O . LEU A 1 92 ? -7.450 0.684 10.964 1.00 93.75 92 LEU A O 1
ATOM 740 N N . LEU A 1 93 ? -5.757 1.774 11.947 1.00 92.00 93 LEU A N 1
ATOM 741 C CA . LEU A 1 93 ? -4.916 0.599 12.190 1.00 92.00 93 LEU A CA 1
ATOM 742 C C . LEU A 1 93 ? -5.251 -0.119 13.510 1.00 92.00 93 LEU A C 1
ATOM 744 O O . LEU A 1 93 ? -4.573 -1.077 13.888 1.00 92.00 93 LEU A O 1
ATOM 748 N N . SER A 1 94 ? -6.273 0.351 14.227 1.00 91.81 94 SER A N 1
ATOM 749 C CA . SER A 1 94 ? -6.742 -0.250 15.473 1.00 91.81 94 SER A CA 1
ATOM 750 C C . SER A 1 94 ? -7.483 -1.575 15.248 1.00 91.81 94 SER A C 1
ATOM 752 O O . SER A 1 94 ? -7.888 -1.925 14.139 1.00 91.81 94 SER A O 1
ATOM 754 N N . ASN A 1 95 ? -7.720 -2.309 16.338 1.00 92.81 95 ASN A N 1
ATOM 755 C CA . ASN A 1 95 ? -8.423 -3.596 16.306 1.00 92.81 95 ASN A CA 1
ATOM 756 C C . ASN A 1 95 ? -9.900 -3.504 15.884 1.00 92.81 95 ASN A C 1
ATOM 758 O O . ASN A 1 95 ? -10.504 -4.538 15.617 1.00 92.81 95 ASN A O 1
ATOM 762 N N . THR A 1 96 ? -10.491 -2.308 1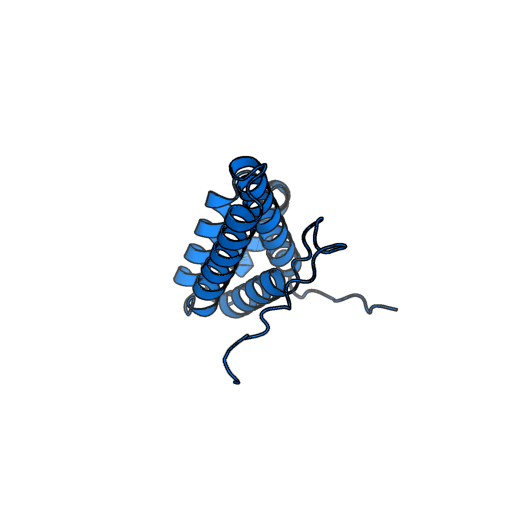5.826 1.00 92.94 96 THR A N 1
ATOM 763 C CA . THR A 1 96 ? -11.915 -2.128 15.502 1.00 92.94 96 THR A CA 1
ATOM 764 C C . THR A 1 96 ? -12.161 -1.767 14.043 1.00 92.94 96 THR A C 1
ATOM 766 O O . THR A 1 96 ? -13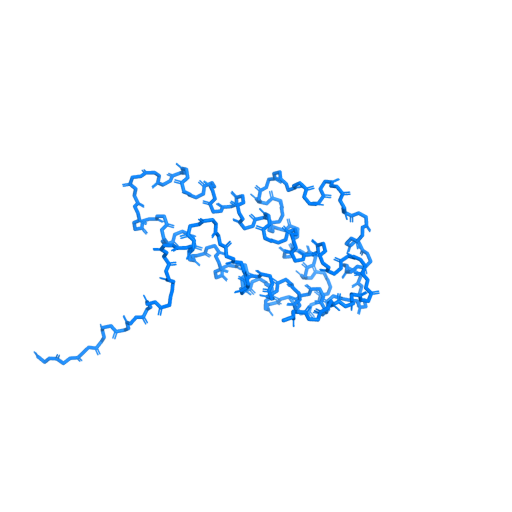.212 -2.108 13.512 1.00 92.94 96 THR A O 1
ATOM 769 N N . LYS A 1 97 ? -11.211 -1.089 13.390 1.00 94.62 97 LYS A N 1
ATOM 770 C CA . LYS A 1 97 ? -11.379 -0.557 12.027 1.00 94.62 97 LYS A CA 1
ATOM 771 C C . LYS A 1 97 ? -10.559 -1.287 10.963 1.00 94.62 97 LYS A C 1
ATOM 773 O O . LYS A 1 97 ? -10.602 -0.908 9.798 1.00 94.62 97 LYS A O 1
ATOM 778 N N . TRP A 1 98 ? -9.832 -2.343 11.328 1.00 95.56 98 TRP A N 1
ATOM 779 C CA . TRP A 1 98 ? -8.919 -3.010 10.400 1.00 95.56 98 TRP A CA 1
ATOM 780 C C . TRP A 1 98 ? -9.622 -3.598 9.167 1.00 95.56 98 TRP A C 1
ATOM 782 O O . TRP A 1 98 ? -9.054 -3.539 8.083 1.00 95.56 98 TRP A O 1
ATOM 792 N N . GLN A 1 99 ? -10.848 -4.121 9.273 1.00 97.06 99 GLN A N 1
ATOM 793 C CA . GLN A 1 99 ? -11.562 -4.649 8.103 1.00 97.06 99 GLN A CA 1
ATOM 794 C C . GLN A 1 99 ? -11.815 -3.549 7.068 1.00 97.06 99 GLN A C 1
ATOM 796 O O . GLN A 1 99 ? -11.457 -3.718 5.907 1.00 97.06 99 GLN A O 1
ATOM 801 N N . LEU A 1 100 ? -12.329 -2.398 7.514 1.00 96.62 100 LEU A N 1
ATOM 802 C CA . LEU A 1 100 ? -12.541 -1.231 6.658 1.00 96.62 100 LEU A CA 1
ATOM 803 C C . LEU A 1 100 ? -11.224 -0.776 6.023 1.00 96.62 100 LEU A C 1
ATOM 805 O O . LEU A 1 100 ? -11.146 -0.582 4.817 1.00 96.62 100 LEU A O 1
ATOM 809 N N . THR A 1 101 ? -10.159 -0.671 6.815 1.00 97.25 101 THR A N 1
ATOM 810 C CA . THR A 1 101 ? -8.836 -0.266 6.323 1.00 97.25 101 THR A CA 1
ATOM 811 C C . THR A 1 101 ? -8.270 -1.236 5.286 1.00 97.25 101 THR A C 1
ATOM 813 O O . THR A 1 101 ? -7.655 -0.804 4.311 1.00 97.25 101 THR A O 1
ATOM 816 N N . ARG A 1 102 ? -8.483 -2.546 5.463 1.00 98.12 102 ARG A N 1
ATOM 817 C CA . ARG A 1 102 ? -8.108 -3.571 4.480 1.00 98.12 102 ARG A CA 1
ATOM 818 C C . ARG A 1 102 ? -8.890 -3.385 3.185 1.00 98.12 102 ARG A C 1
ATOM 820 O O . ARG A 1 102 ? -8.295 -3.420 2.112 1.00 98.12 102 ARG A O 1
ATOM 827 N N . ASP A 1 103 ? -10.198 -3.188 3.288 1.00 98.00 103 ASP A N 1
ATOM 828 C CA . ASP A 1 103 ? -11.068 -3.041 2.126 1.00 98.00 103 ASP A CA 1
ATOM 829 C C . ASP A 1 103 ? -10.721 -1.755 1.357 1.00 98.00 103 ASP A C 1
ATOM 831 O O . ASP A 1 103 ? -10.567 -1.796 0.139 1.00 98.00 103 ASP A O 1
ATOM 835 N N . LEU A 1 104 ? -10.437 -0.651 2.057 1.00 97.88 104 LEU A N 1
ATOM 836 C CA . LEU A 1 104 ? -9.910 0.583 1.463 1.00 97.88 104 LEU A CA 1
ATOM 837 C C . LEU A 1 104 ? -8.556 0.373 0.777 1.00 97.88 104 LEU A C 1
ATOM 839 O O . LEU A 1 104 ? -8.341 0.896 -0.313 1.00 97.88 104 LEU A O 1
ATOM 843 N N . ALA A 1 105 ? -7.644 -0.405 1.365 1.00 98.06 105 ALA A N 1
ATOM 844 C CA . ALA A 1 105 ? -6.360 -0.718 0.738 1.00 98.06 105 ALA A CA 1
ATOM 845 C C . ALA A 1 105 ? -6.527 -1.558 -0.544 1.00 98.06 105 ALA A C 1
ATOM 847 O O . ALA A 1 105 ? -5.832 -1.322 -1.532 1.00 98.06 105 ALA A O 1
ATOM 848 N N . LEU A 1 106 ? -7.476 -2.500 -0.561 1.00 98.06 106 LEU A N 1
ATOM 849 C CA . LEU A 1 106 ? -7.828 -3.279 -1.753 1.00 98.06 106 LEU A CA 1
ATOM 850 C C . LEU A 1 106 ? -8.485 -2.408 -2.831 1.00 98.06 106 LEU A C 1
ATOM 852 O O . LEU A 1 106 ? -8.109 -2.503 -3.999 1.00 98.06 106 LEU A O 1
ATOM 856 N N . ILE A 1 107 ? -9.404 -1.520 -2.444 1.00 97.69 107 ILE A N 1
ATOM 857 C CA . ILE A 1 107 ? -10.001 -0.521 -3.341 1.00 97.69 107 ILE A CA 1
ATOM 858 C C . ILE A 1 107 ? -8.912 0.392 -3.906 1.00 97.69 107 ILE A C 1
ATOM 860 O O . ILE A 1 107 ? -8.917 0.685 -5.099 1.00 97.69 107 ILE A O 1
ATOM 864 N N . ALA A 1 108 ? -7.942 0.807 -3.093 1.00 96.94 108 ALA A N 1
ATOM 865 C CA . ALA A 1 108 ? -6.826 1.629 -3.542 1.00 96.94 108 ALA A CA 1
ATOM 866 C C . ALA A 1 108 ? -5.955 0.896 -4.570 1.00 96.94 108 ALA A C 1
ATOM 868 O O . ALA A 1 108 ? -5.586 1.494 -5.576 1.00 96.94 108 ALA A O 1
ATOM 869 N N . LEU A 1 109 ? -5.675 -0.399 -4.376 1.00 95.75 109 LEU A N 1
ATOM 870 C CA . LEU A 1 109 ? -4.982 -1.204 -5.388 1.00 95.75 109 LEU A CA 1
ATOM 871 C C . LEU A 1 109 ? -5.780 -1.289 -6.693 1.00 95.75 109 LEU A C 1
ATOM 873 O O . LEU A 1 109 ? -5.204 -1.115 -7.762 1.00 95.75 109 LEU A O 1
ATOM 877 N N . ALA A 1 110 ? -7.086 -1.547 -6.617 1.00 95.38 110 ALA A N 1
ATOM 878 C CA . ALA A 1 110 ? -7.942 -1.689 -7.795 1.00 95.38 110 ALA A CA 1
ATOM 879 C C . ALA A 1 110 ? -8.179 -0.363 -8.541 1.00 95.38 110 ALA A C 1
ATOM 881 O O . ALA A 1 110 ? -8.357 -0.364 -9.752 1.00 95.38 110 ALA A O 1
ATOM 882 N N . SER A 1 111 ? -8.170 0.762 -7.826 1.00 94.31 111 SER A N 1
ATOM 883 C CA . SER A 1 111 ? -8.400 2.104 -8.383 1.00 94.31 111 SER A CA 1
ATOM 884 C C . SER A 1 111 ? -7.117 2.851 -8.744 1.00 94.31 111 SER A C 1
ATOM 886 O O . SER A 1 111 ? -7.184 3.990 -9.204 1.00 94.31 111 SER A O 1
ATOM 888 N N . TYR A 1 112 ? -5.942 2.253 -8.521 1.00 93.50 112 TYR A N 1
ATOM 889 C CA . TYR A 1 112 ? -4.680 2.894 -8.859 1.00 93.50 112 TYR A CA 1
ATOM 890 C C . TYR A 1 112 ? -4.534 3.023 -10.378 1.00 93.50 112 TYR A C 1
ATOM 892 O O . TYR A 1 112 ? -4.240 2.056 -11.077 1.00 93.50 112 TYR A O 1
ATOM 900 N N . GLN A 1 113 ? -4.692 4.246 -10.871 1.00 79.00 113 GLN A N 1
ATOM 901 C CA . GLN A 1 113 ? -4.353 4.629 -12.233 1.00 79.00 113 GLN A CA 1
ATOM 902 C C . GLN A 1 113 ? -2.957 5.250 -12.178 1.00 79.00 113 GLN A C 1
ATOM 904 O O . GLN A 1 113 ? -2.770 6.372 -11.702 1.00 79.00 113 GLN A O 1
ATOM 909 N N . GLY A 1 114 ? -1.933 4.492 -12.574 1.00 70.88 114 GLY A N 1
ATOM 910 C CA . GLY A 1 114 ? -0.593 5.051 -12.714 1.00 70.88 114 GLY A CA 1
ATOM 911 C C . GLY A 1 114 ? -0.596 6.199 -13.727 1.00 70.88 114 GLY A C 1
ATOM 912 O O . GLY A 1 114 ? -1.458 6.268 -14.599 1.00 70.88 114 GLY A O 1
ATOM 913 N N . LYS A 1 115 ? 0.409 7.082 -13.685 1.00 59.50 115 LYS A N 1
ATOM 914 C CA . LYS A 1 115 ? 0.568 8.141 -14.708 1.00 59.50 115 LYS A CA 1
ATOM 915 C C . LYS A 1 115 ? 0.735 7.599 -16.140 1.00 59.50 115 LYS A C 1
ATOM 917 O O . LYS A 1 115 ? 0.668 8.371 -17.084 1.00 59.50 115 LYS A O 1
ATOM 922 N N . GLU A 1 116 ? 0.959 6.296 -16.296 1.00 51.06 116 GLU A N 1
ATOM 923 C CA . GLU A 1 116 ? 1.135 5.609 -17.581 1.00 51.06 116 GLU A CA 1
ATOM 924 C C . GLU A 1 116 ? -0.140 4.873 -18.054 1.00 51.06 116 GLU A C 1
ATOM 926 O O . GLU A 1 116 ? -0.183 4.411 -19.192 1.00 51.06 116 GLU A O 1
ATOM 931 N N . GLN A 1 117 ? -1.199 4.794 -17.231 1.00 43.06 117 GLN A N 1
ATOM 932 C CA . GLN A 1 117 ? -2.447 4.093 -17.578 1.00 43.06 117 GLN A CA 1
ATOM 933 C C . GLN A 1 117 ? -3.314 4.829 -18.612 1.00 43.06 117 GLN A C 1
ATOM 935 O O . GLN A 1 117 ? -4.192 4.205 -19.192 1.00 43.06 117 GLN A O 1
ATOM 940 N N . GLU A 1 118 ? -3.053 6.108 -18.909 1.00 36.47 118 GLU A N 1
ATOM 941 C CA . GLU A 1 118 ? -3.665 6.766 -20.078 1.00 36.47 118 GLU A CA 1
ATOM 942 C C . GLU A 1 118 ? -3.235 6.115 -21.410 1.00 36.47 118 GLU A C 1
ATOM 944 O O . GLU A 1 118 ? -3.854 6.383 -22.432 1.00 36.47 118 GLU A O 1
ATOM 949 N N . ASN A 1 119 ? -2.207 5.249 -21.420 1.00 35.59 119 ASN A N 1
ATOM 950 C CA . ASN A 1 119 ? -1.702 4.608 -22.641 1.00 35.59 119 ASN A CA 1
ATOM 951 C C . ASN A 1 119 ? -1.526 3.082 -22.576 1.00 35.59 119 ASN A C 1
ATOM 953 O O . ASN A 1 119 ? -1.097 2.497 -23.568 1.00 35.59 119 ASN A O 1
ATOM 957 N N . ILE A 1 120 ? -1.805 2.414 -21.453 1.00 39.84 120 ILE A N 1
ATOM 958 C CA . ILE A 1 120 ? -1.639 0.955 -21.354 1.00 39.84 120 ILE A CA 1
ATOM 959 C C . ILE A 1 120 ? -2.773 0.378 -20.514 1.00 39.84 120 ILE A C 1
ATOM 961 O O . ILE A 1 120 ? -2.700 0.323 -19.280 1.00 39.84 120 ILE A O 1
ATOM 965 N N . ASP A 1 121 ? -3.813 -0.058 -21.217 1.00 37.00 121 ASP A N 1
ATOM 966 C CA . ASP A 1 121 ? -4.834 -0.931 -20.666 1.00 37.00 121 ASP A CA 1
ATOM 967 C C . ASP A 1 121 ? -4.185 -2.272 -20.280 1.00 37.00 121 ASP A C 1
ATOM 969 O O . ASP A 1 121 ? -3.446 -2.882 -21.058 1.00 37.00 121 ASP A O 1
ATOM 973 N N . LEU A 1 122 ? -4.369 -2.694 -19.030 1.00 46.12 122 LEU A N 1
ATOM 974 C CA . LEU A 1 122 ? -3.768 -3.916 -18.480 1.00 46.12 122 LEU A CA 1
ATOM 975 C C . LEU A 1 122 ? -4.752 -5.095 -18.474 1.00 46.12 122 LEU A C 1
ATOM 977 O O . LEU A 1 122 ? -4.441 -6.125 -17.878 1.00 46.12 122 LEU A O 1
ATOM 981 N N . THR A 1 123 ? -5.902 -4.981 -19.142 1.00 39.66 123 THR A N 1
ATOM 982 C CA . THR A 1 123 ? -6.901 -6.058 -19.218 1.00 39.66 123 THR A CA 1
ATOM 983 C C . THR A 1 123 ? -6.745 -7.019 -20.395 1.00 39.66 123 THR A C 1
ATOM 985 O O . THR A 1 123 ? -7.620 -7.850 -20.596 1.00 39.66 123 THR A O 1
ATOM 988 N N . GLU A 1 124 ? -5.628 -7.011 -21.121 1.00 40.25 124 GLU A N 1
ATOM 989 C CA . GLU A 1 124 ? -5.330 -8.074 -22.091 1.00 40.25 124 GLU A CA 1
ATOM 990 C C . GLU A 1 124 ? -4.343 -9.086 -21.496 1.00 40.25 124 GLU A C 1
ATOM 992 O O . GLU A 1 124 ? -3.131 -9.077 -21.731 1.00 40.25 124 GLU A O 1
ATOM 997 N N . THR A 1 125 ? -4.895 -9.974 -20.675 1.00 38.28 125 THR A N 1
ATOM 998 C CA . THR A 1 125 ? -4.494 -11.381 -20.693 1.00 38.28 125 THR A CA 1
ATOM 999 C C . THR A 1 125 ? -5.571 -12.131 -21.464 1.00 38.28 125 THR A C 1
ATOM 1001 O O . THR A 1 125 ? -6.431 -12.765 -20.856 1.00 38.28 125 THR A O 1
ATOM 1004 N N . GLU A 1 126 ? -5.552 -12.013 -22.793 1.00 37.66 126 GLU A N 1
ATOM 1005 C CA . GLU A 1 126 ? -6.155 -13.037 -23.637 1.00 37.66 126 GLU A CA 1
ATOM 1006 C C . GLU A 1 126 ? -5.232 -14.256 -23.615 1.00 37.66 126 GLU A C 1
ATOM 1008 O O . GLU A 1 126 ? -4.034 -14.209 -23.902 1.00 37.66 126 GLU A O 1
ATOM 1013 N N . THR A 1 127 ? -5.816 -15.331 -23.115 1.00 38.75 127 THR A N 1
ATOM 1014 C CA . THR A 1 127 ? -5.361 -16.706 -23.201 1.00 38.75 127 THR A CA 1
ATOM 1015 C C . THR A 1 127 ? -5.319 -17.134 -24.664 1.00 38.75 127 THR A C 1
ATOM 1017 O O . THR A 1 127 ? -6.353 -17.516 -25.202 1.00 38.75 127 THR A O 1
ATOM 1020 N N . ASP A 1 128 ? -4.142 -17.140 -25.284 1.00 37.00 128 ASP A N 1
ATOM 1021 C CA . ASP A 1 128 ? -3.920 -17.974 -26.468 1.00 37.00 128 ASP A CA 1
ATOM 1022 C C . ASP A 1 128 ? -3.604 -19.401 -26.003 1.00 37.00 128 ASP A C 1
ATOM 1024 O O . ASP A 1 128 ? -2.451 -19.820 -25.879 1.00 37.00 128 ASP A O 1
ATOM 1028 N N . GLU A 1 129 ? -4.672 -20.139 -25.703 1.00 42.88 129 GLU A N 1
ATOM 1029 C CA . GLU A 1 129 ? -4.686 -21.596 -25.706 1.00 42.88 129 GLU A CA 1
ATOM 1030 C C . GLU A 1 129 ? -5.665 -22.096 -26.791 1.00 42.88 129 GLU A C 1
ATOM 1032 O O . GLU A 1 129 ? -6.876 -22.023 -26.621 1.00 42.88 129 GLU A O 1
ATOM 1037 N N . VAL A 1 130 ? -5.060 -22.693 -27.832 1.00 41.41 130 VAL A N 1
ATOM 1038 C CA . VAL A 1 130 ? -5.511 -23.829 -28.674 1.00 41.41 130 VAL A CA 1
ATOM 1039 C C . VAL A 1 130 ? -6.425 -23.579 -29.899 1.00 41.41 130 VAL A C 1
ATOM 1041 O O . VAL A 1 130 ? -7.428 -22.885 -29.817 1.00 41.41 130 VAL A O 1
ATOM 1044 N N . GLU A 1 131 ? -6.058 -24.308 -30.976 1.00 37.72 131 GLU A N 1
ATOM 1045 C CA . GLU A 1 131 ? -6.732 -24.688 -32.250 1.00 37.72 131 GLU A CA 1
ATOM 1046 C C . GLU A 1 131 ? -6.081 -24.028 -33.488 1.00 37.72 131 GLU A C 1
ATOM 1048 O O . GLU A 1 131 ? -6.003 -22.809 -33.565 1.00 37.72 131 GLU A O 1
ATOM 1053 N N . GLU A 1 132 ? -5.532 -24.718 -34.497 1.00 37.31 132 GLU A N 1
ATOM 1054 C CA . GLU A 1 132 ? -5.481 -26.130 -34.931 1.00 37.31 132 GLU A CA 1
ATOM 1055 C C . GLU A 1 132 ? -4.219 -26.330 -35.807 1.00 37.31 132 GLU A C 1
ATOM 1057 O O . GLU A 1 132 ? -3.837 -25.372 -36.525 1.00 37.31 132 GLU A O 1
#

Secondary structure (DSSP, 8-state):
-------SSHHHHHHHHHHHHHHHHHHHHHHHHTTT-HHHHHHHHHHHHHHHHHHHHH--SHHHHHHHHHHHHHHH---HHHHHHHHHHGGGGSTTTHHHHHHHHHHHHHH---TTTTS-------------

pLDDT: mean 85.73, std 20.05, range [35.41, 98.38]

=== Feature glossary ===
Key to the feature types in this record:

— What the protein is —

Primary structure: the covalent order of the twenty standard amino acids along the backbone. Two proteins with the same sequence will (almost always) fold to the same structure; two with 30% identity often share a fold but not the details.

Database cross-references. InterPro integrates a dozen domain/family signature databases into unified entries with residue-range hits. GO terms attach function/process/location labels with evidence codes. CATH codes position the fold in a four-level structural taxonomy. Organism is the NCBI-taxonomy species name.

— Where its atoms are —

The mmCIF block holds the 3D Cartesian coordinates of each backbone atom (N, Cα, C, O) in ångströms. mmCIF is the PDB's canonical archive format — a tagged-loop text representation of the atomic model.

Six rendered views show the 3D structure from the faces of a cube — i.e. along ±x, ±y, ±z. Rendering representation is drawn randomly per protein from cartoon (secondary-structure ribbons), sticks (backbone bonds), or molecular surface; coloring is either N→C rainbow (blue at the N-terminus through red at the C-terminus) or one color per chain.

— Local backbone conformation —

DSSP 8-state secondary structure assigns each residue one of H (α-helix), G (3₁₀-helix), I (π-helix), E (extended β-strand), B (isolated β-bridge), T (hydrogen-bonded turn), S (bend), or '-' (coil). The assignment is computed from b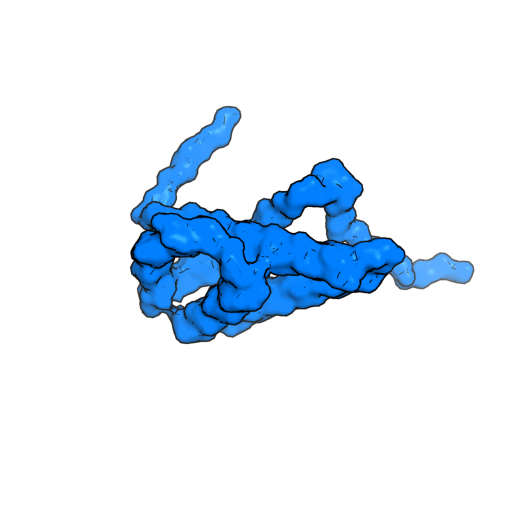ackbone hydrogen-bond geometry via the Kabsch–Sander algorithm.

P-SEA three-state annotation labels each residue as helix, strand, or coil based purely on the geometry of the Cα trace. It serves as a fallback when the full backbone (and thus DSSP) is unavailable.

The φ/ψ torsion pair specifies the backbone conformation at each residue. φ rotates about the N–Cα bond, ψ about the Cα–C bond. Steric clashes forbid most of the (φ, ψ) plane — the allowed regions (α-helix basin, β-sheet basin, left-handed helix) are the Ramachandran-allowed regions.

— Global shape and packing —

The geometric summary reports three shape descriptors. Rg (radius of gyration) measures how spread out the Cα atoms are about their centre of mass; compact globular proteins have small Rg, elongated or unfolded ones large. Cα contacts (<8 Å, |i−j|>4) count long-range residue pairs in spatial proximity — high for tightly packed folds, near zero for rods or random coil. The bounding-box extents give the protein's footprint along x, y, z in Å.

Accessible surface area quantifies burial. A residue with SASA near zero is packed into the hydrophobic core; one with SASA >100 Å² sits on the surface. Computed here via the Shrake–Rupley numerical algorithm with a 1.4 Å probe.

Plot images: a contact map (which residues are close in 3D, as an N×N binary image), a Ramachandran scatter (backbone torsion angles, revealing secondary-structure composition at a glance), and — for AlphaFold structures — a PAE heatmap (pairwise prediction confidence).

— Structural neighborhood —

The Foldseek 3Di string encodes local tertiary geometry as a 20-letter alphabet — one character per residue — derived from the relative positions of nearby Cα atoms. Unlike the amino-acid sequence, 3Di is a direct function of the 3D structure, so two proteins with the same fold have similar 3Di strings even at low sequence identity.

Nearest PDB neighbors are the top structural matches found by Foldseek when searching this structure against the entire Protein Data Bank. Each hit reports a TM-score (0 to 1; >0.5 almost always implies the same fold) and an E-value. These are *structural* homologs — they may share no detectable sequence similarity.

— Confidence and disorder —

For AlphaFold models, the B-factor field carries pLDDT — the model's own estimate of local accuracy on a 0–100 scale. Regions with pLDDT<50 should be treated as essentially unmodeled; they often correspond to intrinsically disordered segments.

B-factor (Debye–Waller factor) reflects atomic displacement in the crystal lattice. It is an experimental observable (units Å²), not a prediction; low values mean the atom is pinned down, high values mean it moves or is heterogeneous across the crystal.

Predicted aligned error is AlphaFold's pairwise confidence. Unlike pLDDT (per-residue), PAE is per-residue-pair and captures whether two parts of the structure are correctly placed relative to each other. Units are ångströms of expected positional error.